Protein AF-A0A173STL8-F1 (afdb_monomer)

Sequence (58 aa):
MYRQYENPNRLEAELQRLKEEYCIAVEKGADEDTLINLHFAIDDLEERVNHAWQDDEE

Secondary structure (DSSP, 8-state):
-------HHHHHHHHHHHHHHHHHHHHTT--HHHHHHHHHHHHHHHHHHHHHHHTT--

Foldseek 3Di:
DDPVLPQLVVLVVVLVVLVVVLVVCVVVVHDPVVNVVSVVVSVVSVVSSVVSVVVVVD

Radius of gyration: 13.62 Å; Cα contacts (8 Å, |Δi|>4): 26; chains: 1; bounding box: 32×17×40 Å

Mean predict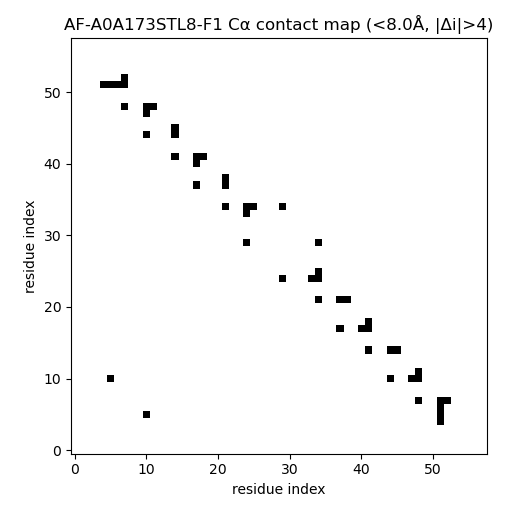ed aligned error: 6.15 Å

pLDDT: mean 84.82, std 14.42, range [42.91, 95.69]

Organism: NCBI:txid410072

Solvent-accessible surface area (backbone atoms only — not comparable to full-atom values): 3375 Å² total; per-residue (Å²): 141,77,84,72,74,64,53,42,72,58,44,49,54,50,47,52,50,50,53,50,50,45,53,52,36,60,76,69,64,56,55,68,68,59,52,52,53,48,49,53,54,45,53,57,45,52,52,51,32,52,50,38,51,56,71,72,74,117

Nearest PDB structures (foldseek):
  6b87-assembly2_B-3  TM=9.949E-01  e=1.495E+00  synthetic construct
  6b87-assembly1_A-2  TM=9.792E-01  e=1.598E+00  synthetic construct
  2hh7-assembly1_A  TM=8.545E-01  e=5.281E+00  Mycobacterium tuberculosis
  4m1p-assembly1_A  TM=8.580E-01  e=5.281E+00  Geobacillus thermodenitrificans NG80-2
  5lcy-assembly1_C  TM=7.877E-01  e=4.049E+00  Salmonella enterica subsp. enterica serovar Typhimurium

Structure (mmCIF, N/CA/C/O backbone):
data_AF-A0A173STL8-F1
#
_entry.id   AF-A0A173STL8-F1
#
loop_
_atom_site.group_PDB
_atom_site.id
_atom_site.type_symbol
_atom_site.label_atom_id
_atom_site.label_alt_id
_atom_site.label_comp_id
_atom_site.label_asym_id
_atom_site.label_entity_id
_atom_site.label_seq_id
_atom_site.pdbx_PDB_ins_code
_atom_site.Cartn_x
_atom_site.Cartn_y
_atom_site.Cartn_z
_atom_site.occupancy
_atom_site.B_iso_or_equiv
_atom_site.auth_seq_id
_atom_site.auth_comp_id
_atom_site.auth_asym_id
_atom_site.auth_atom_id
_atom_site.pdbx_PDB_model_num
ATOM 1 N N . MET A 1 1 ? 0.071 -9.328 -27.597 1.00 58.78 1 MET A N 1
ATOM 2 C CA . MET A 1 1 ? 1.151 -8.320 -27.572 1.00 58.78 1 MET A CA 1
ATOM 3 C C . MET A 1 1 ? 0.547 -6.977 -27.219 1.00 58.78 1 MET A C 1
ATOM 5 O O . MET A 1 1 ? -0.121 -6.418 -28.067 1.00 58.78 1 MET A O 1
ATOM 9 N N . TYR A 1 2 ? 0.715 -6.551 -25.969 1.00 42.91 2 TYR A N 1
ATOM 10 C CA . TYR A 1 2 ? 0.867 -5.171 -25.486 1.00 42.91 2 TYR A CA 1
ATOM 11 C C . TYR A 1 2 ? 1.159 -5.331 -23.987 1.00 42.91 2 TYR A C 1
ATOM 13 O O . TYR A 1 2 ? 0.286 -5.134 -23.151 1.00 42.91 2 TYR A O 1
ATOM 21 N N . ARG A 1 3 ? 2.374 -5.788 -23.645 1.00 51.72 3 ARG A N 1
ATOM 22 C CA . ARG A 1 3 ? 2.931 -5.473 -22.326 1.00 51.72 3 ARG A CA 1
ATOM 23 C C . ARG A 1 3 ? 3.191 -3.975 -22.399 1.00 51.72 3 ARG A C 1
ATOM 25 O O . ARG A 1 3 ? 4.218 -3.549 -22.915 1.00 51.72 3 ARG A O 1
ATOM 32 N N . GLN A 1 4 ? 2.181 -3.170 -22.082 1.00 57.59 4 GLN A N 1
ATOM 33 C CA . GLN A 1 4 ? 2.450 -1.788 -21.731 1.00 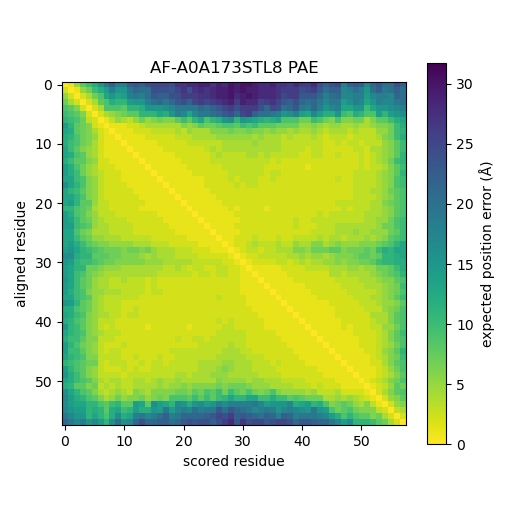57.59 4 GLN A CA 1
ATOM 34 C C . GLN A 1 4 ? 3.236 -1.917 -20.438 1.00 57.59 4 GLN A C 1
ATOM 36 O O . GLN A 1 4 ? 2.644 -2.248 -19.420 1.00 57.59 4 GLN A O 1
ATOM 41 N N . TYR A 1 5 ? 4.563 -1.829 -20.540 1.00 58.41 5 TYR A N 1
ATOM 42 C CA . TYR A 1 5 ? 5.453 -1.756 -19.393 1.00 58.41 5 TYR A CA 1
ATOM 43 C C . TYR A 1 5 ? 4.825 -0.768 -18.423 1.00 58.41 5 TYR A C 1
ATOM 45 O O . TYR A 1 5 ? 4.629 0.407 -18.762 1.00 58.41 5 TYR A O 1
ATOM 53 N N . GLU A 1 6 ? 4.365 -1.277 -17.287 1.00 64.44 6 GLU A N 1
ATOM 54 C CA . GLU A 1 6 ? 3.844 -0.415 -16.250 1.00 64.44 6 GLU A CA 1
ATOM 55 C C . GLU A 1 6 ? 5.003 0.484 -15.854 1.00 64.44 6 GLU A C 1
ATOM 57 O O . GLU A 1 6 ? 6.070 0.004 -15.491 1.00 64.44 6 GLU A O 1
ATOM 62 N N . ASN A 1 7 ? 4.851 1.792 -16.059 1.00 77.19 7 ASN A N 1
ATOM 63 C C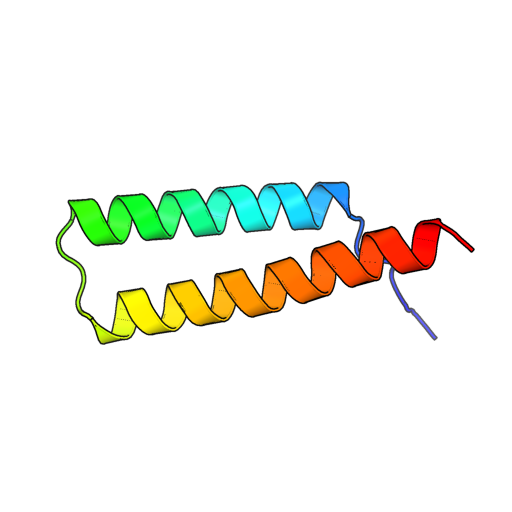A . ASN A 1 7 ? 5.950 2.703 -15.799 1.00 77.19 7 ASN A CA 1
ATOM 64 C C . ASN A 1 7 ? 6.217 2.667 -14.286 1.00 77.19 7 ASN A C 1
ATOM 66 O O . ASN A 1 7 ? 5.309 3.055 -13.541 1.00 77.19 7 ASN A O 1
ATOM 70 N N . PRO A 1 8 ? 7.408 2.246 -13.830 1.00 80.56 8 PRO A N 1
ATOM 71 C CA . PRO A 1 8 ? 7.676 2.054 -12.409 1.00 80.56 8 PRO A CA 1
ATOM 72 C C . PRO A 1 8 ? 7.413 3.332 -11.604 1.00 80.56 8 PRO A C 1
ATOM 74 O O . PRO A 1 8 ? 6.787 3.278 -10.552 1.00 80.56 8 PRO A O 1
ATOM 77 N N . ASN A 1 9 ? 7.706 4.509 -12.172 1.00 82.38 9 ASN A N 1
ATOM 78 C CA . ASN A 1 9 ? 7.409 5.797 -11.531 1.00 82.38 9 ASN A CA 1
ATOM 79 C C . ASN A 1 9 ? 5.901 6.051 -11.342 1.00 82.38 9 ASN A C 1
ATOM 81 O O . ASN A 1 9 ? 5.493 6.737 -10.4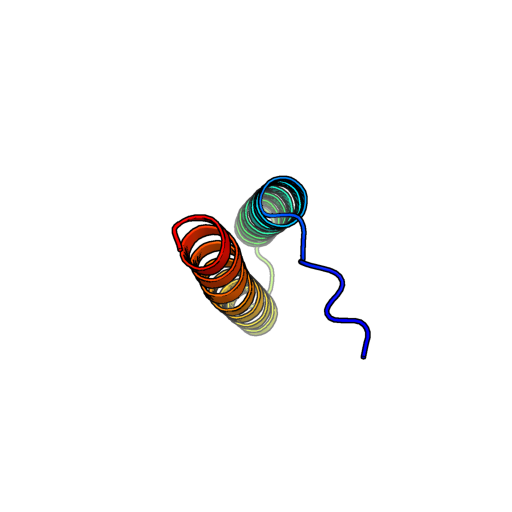06 1.00 82.38 9 ASN A O 1
ATOM 85 N N . ARG A 1 10 ? 5.051 5.559 -12.256 1.00 86.81 10 ARG A N 1
ATOM 86 C CA . ARG A 1 10 ? 3.589 5.673 -12.108 1.00 86.81 10 ARG A CA 1
ATOM 87 C C . ARG A 1 10 ? 3.079 4.727 -11.031 1.00 86.81 10 ARG A C 1
ATOM 89 O O . ARG A 1 10 ? 2.228 5.141 -10.251 1.00 86.81 10 ARG A O 1
ATOM 96 N N . LEU A 1 11 ? 3.620 3.512 -10.985 1.00 87.12 11 LEU A N 1
ATOM 97 C CA . LEU A 1 11 ? 3.283 2.531 -9.962 1.00 87.12 11 LEU A CA 1
ATOM 98 C C . LEU A 1 11 ? 3.716 2.999 -8.568 1.00 87.12 11 LEU A C 1
ATOM 100 O O . LEU A 1 11 ? 2.926 2.919 -7.637 1.00 87.12 11 LEU A O 1
ATOM 104 N N . GLU A 1 12 ? 4.907 3.584 -8.426 1.00 88.19 12 GLU A N 1
ATOM 105 C CA . GLU A 1 12 ? 5.355 4.182 -7.161 1.00 88.19 12 GLU A CA 1
ATOM 106 C C . GLU A 1 12 ? 4.453 5.339 -6.714 1.00 88.19 12 GLU A C 1
ATOM 108 O O . GLU A 1 12 ? 4.109 5.445 -5.537 1.00 88.19 12 GLU A O 1
ATOM 113 N N . ALA A 1 13 ? 4.018 6.195 -7.644 1.00 90.88 13 ALA A N 1
ATOM 114 C CA . ALA A 1 13 ? 3.089 7.276 -7.322 1.00 90.88 13 ALA A CA 1
ATOM 115 C C . ALA A 1 13 ? 1.713 6.749 -6.873 1.00 90.88 13 ALA A C 1
ATOM 117 O O . ALA A 1 13 ? 1.071 7.345 -6.008 1.00 90.88 13 ALA A O 1
ATOM 118 N N . GLU A 1 14 ? 1.248 5.646 -7.458 1.00 91.31 14 GLU A N 1
ATOM 119 C CA . GLU A 1 14 ? -0.001 4.984 -7.077 1.00 91.31 14 GLU A CA 1
ATOM 120 C C . GLU A 1 14 ? 0.127 4.273 -5.722 1.00 91.31 14 GLU A C 1
ATOM 122 O O . GLU A 1 14 ? -0.746 4.419 -4.867 1.00 91.31 14 GLU A O 1
ATOM 127 N N . LEU A 1 15 ? 1.269 3.632 -5.466 1.00 92.94 15 LEU A N 1
ATOM 128 C CA . LEU A 1 15 ? 1.612 3.024 -4.184 1.00 92.94 15 LEU A CA 1
ATOM 129 C C . LEU A 1 15 ? 1.651 4.061 -3.060 1.00 92.94 15 LEU A C 1
ATOM 131 O O . LEU A 1 15 ? 1.093 3.842 -1.985 1.00 92.94 15 LEU A O 1
ATOM 135 N N . GLN A 1 16 ? 2.268 5.214 -3.317 1.00 93.56 16 GLN A N 1
ATOM 136 C CA . GLN A 1 16 ? 2.313 6.320 -2.367 1.00 93.56 16 GLN A CA 1
ATOM 137 C C . GLN A 1 16 ? 0.899 6.801 -2.007 1.00 93.56 16 GLN A C 1
ATOM 139 O O . GLN A 1 16 ? 0.603 7.010 -0.832 1.00 93.56 16 GLN A O 1
ATOM 144 N N . ARG A 1 17 ? 0.002 6.920 -2.996 1.00 94.31 17 ARG A N 1
ATOM 145 C CA . ARG A 1 17 ? -1.400 7.306 -2.763 1.00 94.31 17 ARG A CA 1
ATOM 146 C C . ARG A 1 17 ? -2.160 6.276 -1.935 1.00 94.31 17 ARG A C 1
ATOM 148 O O . ARG A 1 17 ? -2.874 6.664 -1.018 1.00 94.31 17 ARG A O 1
ATOM 155 N N . LEU A 1 18 ? -1.993 4.987 -2.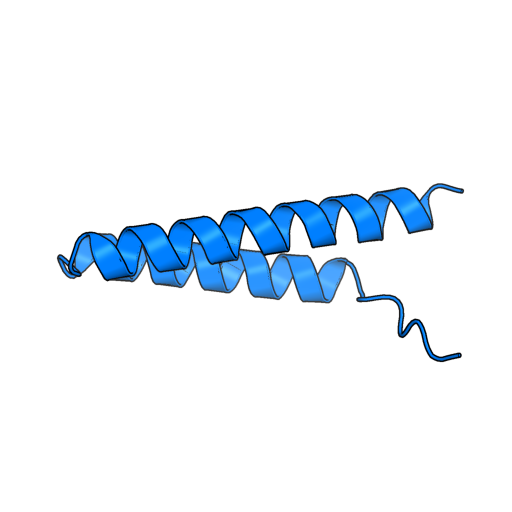226 1.00 93.62 18 LEU A N 1
ATOM 156 C CA . LEU A 1 18 ? -2.625 3.907 -1.463 1.00 93.62 18 LEU A CA 1
ATOM 157 C C . LEU A 1 18 ? -2.146 3.882 -0.005 1.00 93.62 18 LEU A C 1
ATOM 159 O O . LEU A 1 18 ? -2.955 3.715 0.905 1.00 93.62 18 LEU A O 1
ATOM 163 N N . LYS A 1 19 ? -0.853 4.128 0.238 1.00 93.75 19 LYS A N 1
ATOM 164 C CA . LYS A 1 19 ? -0.302 4.267 1.596 1.00 93.75 19 LYS A CA 1
ATOM 165 C C . LYS A 1 19 ? -0.886 5.475 2.334 1.00 93.75 19 LYS A C 1
ATOM 167 O O . LYS A 1 19 ? -1.221 5.365 3.512 1.00 93.75 19 LYS A O 1
ATOM 172 N N . GLU A 1 20 ? -1.044 6.612 1.658 1.00 95.56 20 GLU A N 1
ATOM 173 C CA . GLU A 1 20 ? -1.718 7.788 2.225 1.00 95.56 20 GLU A CA 1
ATOM 174 C C . GLU A 1 20 ? -3.189 7.499 2.550 1.00 95.56 20 GLU A C 1
ATOM 176 O O . GLU A 1 20 ? -3.661 7.850 3.631 1.00 95.56 20 GLU A O 1
ATOM 181 N N . GLU A 1 21 ? -3.904 6.817 1.656 1.00 94.25 21 GLU A N 1
ATOM 182 C CA . GLU A 1 21 ? -5.295 6.417 1.863 1.00 94.25 21 GLU A CA 1
ATOM 183 C C . GLU A 1 21 ? -5.443 5.453 3.044 1.00 94.25 21 GLU A C 1
ATOM 185 O O . GLU A 1 21 ? -6.325 5.651 3.880 1.00 94.25 21 GLU A O 1
ATOM 190 N N . TYR A 1 22 ? -4.537 4.483 3.178 1.00 94.38 22 TYR A N 1
ATOM 191 C CA . TYR A 1 22 ? -4.473 3.594 4.335 1.00 94.38 22 TYR A CA 1
ATOM 192 C C . TYR A 1 22 ? -4.252 4.369 5.638 1.00 94.38 22 TYR A C 1
ATOM 194 O O . TYR A 1 22 ? -5.001 4.185 6.595 1.00 94.38 22 TYR A O 1
ATOM 202 N N . CYS A 1 23 ? -3.288 5.295 5.680 1.00 94.88 23 CYS A N 1
ATOM 203 C CA . CYS A 1 23 ? -3.061 6.139 6.858 1.00 94.88 23 CYS A CA 1
ATOM 204 C C . CYS A 1 23 ? -4.306 6.958 7.226 1.00 94.88 23 CYS A C 1
ATOM 206 O O . CYS A 1 23 ? -4.704 6.991 8.389 1.00 94.88 23 CYS A O 1
ATOM 208 N N . ILE A 1 24 ? -4.963 7.571 6.238 1.00 95.69 24 ILE A N 1
ATOM 209 C CA . ILE A 1 24 ? -6.200 8.330 6.452 1.00 95.69 24 ILE A CA 1
ATOM 210 C C . ILE A 1 24 ? -7.325 7.413 6.948 1.00 95.69 24 ILE A C 1
ATOM 212 O O . ILE A 1 24 ? -8.107 7.815 7.809 1.00 95.69 24 ILE A O 1
ATOM 216 N N . ALA A 1 25 ? -7.434 6.194 6.416 1.00 94.44 25 ALA A N 1
ATOM 217 C CA . ALA A 1 25 ? -8.418 5.210 6.851 1.00 94.44 25 ALA A CA 1
ATOM 218 C C . ALA A 1 25 ? -8.186 4.807 8.316 1.00 94.44 25 ALA A C 1
ATOM 220 O O . ALA A 1 25 ? -9.140 4.774 9.093 1.00 94.44 25 ALA A O 1
ATOM 221 N N . VAL A 1 26 ? -6.928 4.608 8.722 1.00 94.44 26 VAL A N 1
ATOM 222 C CA . VAL A 1 26 ? -6.552 4.359 10.122 1.00 94.44 26 VAL A CA 1
ATOM 223 C C . VAL A 1 26 ? -6.925 5.549 11.010 1.00 94.44 26 VAL A C 1
ATOM 225 O O . VAL A 1 26 ? -7.575 5.364 12.037 1.00 94.44 26 VAL A O 1
ATOM 228 N N . GLU A 1 27 ? -6.582 6.778 10.611 1.00 95.44 27 GLU A N 1
ATOM 229 C CA . GLU A 1 27 ? -6.908 7.992 11.379 1.00 95.44 27 GLU A CA 1
ATOM 230 C C . GLU A 1 27 ? -8.418 8.218 11.523 1.00 95.44 27 GLU A C 1
ATOM 232 O O . GLU A 1 27 ? -8.889 8.687 12.561 1.00 95.44 27 GLU A O 1
ATOM 237 N N . LYS A 1 28 ? -9.192 7.871 10.492 1.00 94.94 28 LYS A N 1
ATOM 238 C CA . LYS A 1 28 ? -10.657 7.966 10.500 1.00 94.94 28 LYS A CA 1
ATOM 239 C C . LYS A 1 28 ? -11.338 6.813 11.237 1.00 94.94 28 LYS A C 1
ATOM 241 O O . LYS A 1 28 ? -12.556 6.863 11.397 1.00 94.94 28 LYS A O 1
ATOM 246 N N . GLY A 1 29 ? -10.586 5.805 11.680 1.00 94.50 29 GLY A N 1
ATOM 247 C CA . GLY A 1 29 ? -11.137 4.613 12.319 1.00 94.50 29 GLY A CA 1
ATOM 248 C C . GLY A 1 29 ? -12.005 3.791 11.367 1.00 94.50 29 GLY A C 1
ATOM 249 O O . GLY A 1 29 ? -13.100 3.379 11.748 1.00 94.50 29 GLY A O 1
ATOM 250 N N . ALA A 1 30 ? -11.545 3.607 10.125 1.00 94.19 30 ALA A N 1
ATOM 251 C CA . ALA A 1 30 ? -12.165 2.691 9.174 1.00 94.19 30 ALA A CA 1
ATOM 252 C C . ALA A 1 30 ? -12.234 1.268 9.749 1.00 94.19 30 ALA A C 1
ATOM 254 O O . ALA A 1 30 ? -11.450 0.893 10.625 1.00 94.19 30 ALA A O 1
ATOM 255 N N . ASP A 1 31 ? -13.189 0.482 9.261 1.00 95.69 31 ASP A N 1
ATOM 256 C CA . ASP A 1 31 ? -13.333 -0.911 9.664 1.00 95.69 31 ASP A CA 1
ATOM 257 C C . ASP A 1 31 ? -12.107 -1.752 9.283 1.00 95.69 31 ASP A C 1
ATOM 259 O O . ASP A 1 31 ? -11.366 -1.455 8.343 1.00 95.69 31 ASP A O 1
ATOM 263 N N . GLU A 1 32 ? -11.900 -2.820 10.051 1.00 93.75 32 GLU A N 1
ATOM 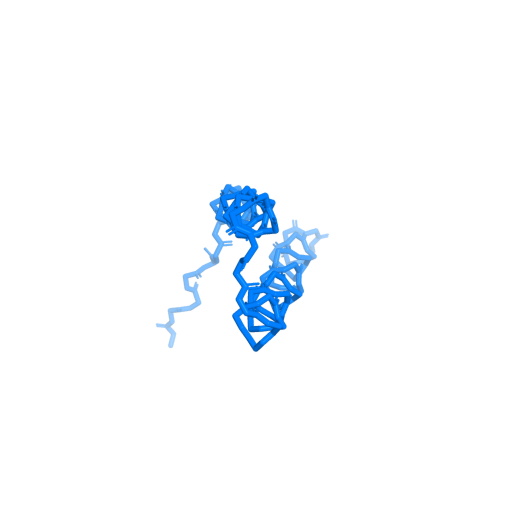264 C CA . GLU A 1 32 ? -10.767 -3.730 9.892 1.00 93.75 32 GLU A CA 1
ATOM 265 C C . GLU A 1 32 ? -10.739 -4.360 8.493 1.00 93.75 32 GLU A C 1
ATOM 267 O O . GLU A 1 32 ? -9.671 -4.446 7.894 1.00 93.75 32 GLU A O 1
ATOM 272 N N . ASP A 1 33 ? -11.901 -4.701 7.927 1.00 95.56 33 ASP A N 1
ATOM 273 C CA . ASP A 1 33 ? -12.005 -5.245 6.570 1.00 95.56 33 ASP A CA 1
ATOM 274 C C . ASP A 1 33 ? -11.492 -4.246 5.520 1.00 95.56 33 ASP A C 1
ATOM 276 O O . ASP A 1 33 ? -10.751 -4.615 4.608 1.00 95.56 33 ASP A O 1
ATOM 280 N N . THR A 1 34 ? -11.831 -2.963 5.653 1.00 93.00 34 THR A N 1
ATOM 281 C CA . THR A 1 34 ? -11.335 -1.891 4.779 1.00 93.00 34 THR A CA 1
ATOM 282 C C . THR A 1 34 ? -9.822 -1.732 4.893 1.00 93.00 34 THR A C 1
ATOM 284 O O . THR A 1 34 ? -9.143 -1.617 3.871 1.00 93.00 34 THR A O 1
ATOM 287 N N . LEU A 1 35 ? -9.272 -1.777 6.109 1.00 94.31 35 LEU A N 1
ATOM 288 C CA . LEU A 1 35 ? -7.825 -1.707 6.323 1.00 94.31 35 LEU A CA 1
ATOM 289 C C . LEU A 1 35 ? -7.103 -2.925 5.732 1.00 94.31 35 LEU A C 1
ATOM 291 O O . LEU A 1 35 ? -6.095 -2.764 5.048 1.00 94.31 35 LEU A O 1
ATOM 295 N N . ILE A 1 36 ? -7.641 -4.130 5.930 1.00 94.50 36 ILE A N 1
ATOM 296 C CA . ILE A 1 36 ? -7.097 -5.373 5.369 1.00 94.50 36 ILE A CA 1
ATOM 297 C C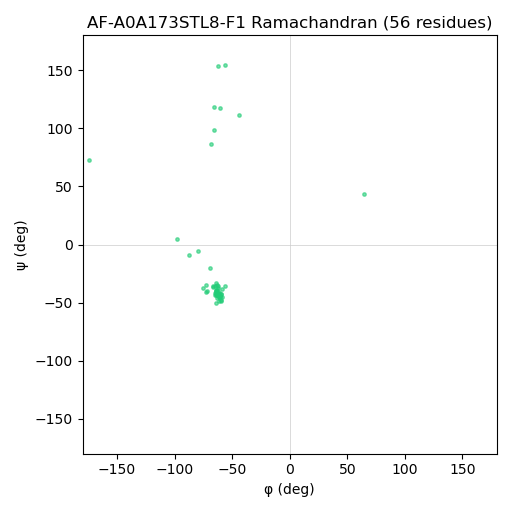 . ILE A 1 36 ? -7.105 -5.326 3.837 1.00 94.50 36 ILE A C 1
ATOM 299 O O . ILE A 1 36 ? -6.100 -5.648 3.205 1.00 94.50 36 ILE A O 1
ATOM 303 N N . ASN A 1 37 ? -8.206 -4.882 3.229 1.00 94.94 37 ASN A N 1
ATOM 304 C CA . ASN A 1 37 ? -8.305 -4.766 1.774 1.00 94.94 37 ASN A CA 1
ATOM 305 C C . ASN A 1 37 ? -7.302 -3.752 1.207 1.00 94.94 37 ASN A C 1
ATOM 307 O O . ASN A 1 37 ? -6.657 -4.030 0.196 1.00 94.94 37 ASN A O 1
ATOM 311 N N . LEU A 1 38 ? -7.140 -2.598 1.863 1.00 93.81 38 LEU A N 1
ATOM 312 C CA . LEU A 1 38 ? -6.140 -1.600 1.477 1.00 93.81 38 LEU A CA 1
ATOM 313 C C . LEU A 1 38 ? -4.715 -2.140 1.630 1.00 93.81 38 LEU A C 1
ATOM 315 O O . LEU A 1 38 ? -3.879 -1.890 0.767 1.00 93.81 38 LEU A O 1
ATOM 319 N N . HIS A 1 39 ? -4.443 -2.914 2.682 1.00 94.12 39 HIS A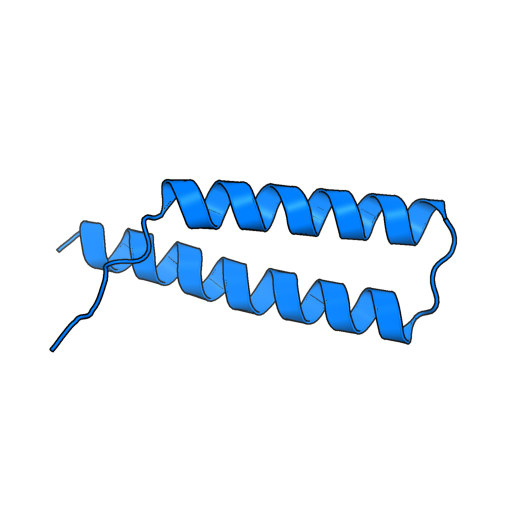 N 1
ATOM 320 C CA . HIS A 1 39 ? -3.141 -3.544 2.874 1.00 94.12 39 HIS A CA 1
ATOM 321 C C . HIS A 1 39 ? -2.824 -4.552 1.763 1.00 94.12 39 HIS A C 1
ATOM 323 O O . HIS A 1 39 ? -1.747 -4.477 1.182 1.00 94.12 39 HIS A O 1
ATOM 329 N N . PHE A 1 40 ? -3.771 -5.419 1.390 1.00 94.56 40 PHE A N 1
ATOM 330 C CA . PHE A 1 40 ? -3.575 -6.342 0.268 1.00 94.56 40 PHE A CA 1
ATOM 331 C C . PHE A 1 40 ? -3.361 -5.621 -1.068 1.00 94.56 40 PHE A C 1
ATOM 333 O O . PHE A 1 40 ? -2.545 -6.061 -1.873 1.00 94.56 40 PHE A O 1
ATOM 340 N N . ALA A 1 41 ? -4.064 -4.511 -1.306 1.00 93.69 41 ALA A N 1
ATOM 341 C CA . ALA A 1 41 ? -3.862 -3.699 -2.505 1.00 93.69 41 ALA A CA 1
ATOM 342 C C . ALA A 1 41 ? -2.479 -3.023 -2.534 1.00 93.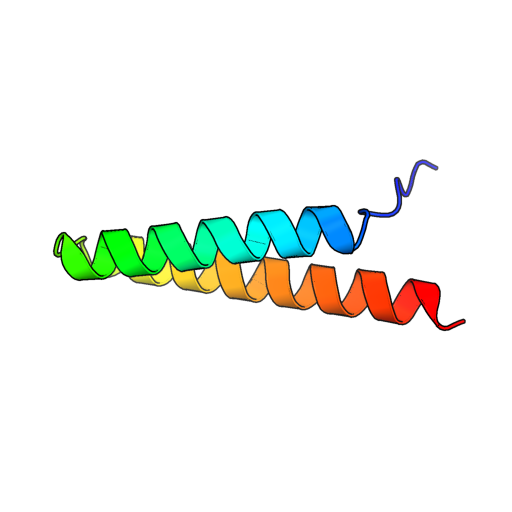69 41 ALA A C 1
ATOM 344 O O . ALA A 1 41 ? -1.888 -2.891 -3.604 1.00 93.69 41 ALA A O 1
ATOM 345 N N . ILE A 1 42 ? -1.960 -2.604 -1.374 1.00 94.12 42 ILE A N 1
ATOM 346 C CA . ILE A 1 42 ? -0.596 -2.080 -1.240 1.00 94.12 42 ILE A CA 1
ATOM 347 C C . ILE A 1 42 ? 0.420 -3.177 -1.568 1.00 94.12 42 ILE A C 1
ATOM 349 O O . ILE A 1 42 ? 1.281 -2.939 -2.408 1.00 94.12 42 ILE A O 1
ATOM 353 N N . ASP A 1 43 ? 0.291 -4.364 -0.972 1.00 93.12 43 ASP A N 1
ATOM 354 C CA . ASP A 1 43 ? 1.229 -5.477 -1.172 1.00 93.12 43 ASP A CA 1
ATOM 355 C C . ASP A 1 43 ? 1.291 -5.934 -2.645 1.00 93.12 43 ASP A C 1
ATOM 357 O O . ASP A 1 43 ? 2.382 -6.080 -3.195 1.00 93.12 43 ASP A O 1
ATOM 361 N N . ASP A 1 44 ? 0.140 -6.086 -3.317 1.00 92.69 44 ASP A N 1
ATOM 362 C CA . ASP A 1 44 ? 0.079 -6.430 -4.753 1.00 92.69 44 ASP A CA 1
ATOM 363 C C . ASP A 1 44 ? 0.793 -5.382 -5.620 1.00 92.69 44 ASP A C 1
ATOM 365 O O . ASP A 1 44 ? 1.547 -5.701 -6.546 1.00 92.69 44 ASP A O 1
ATOM 369 N N . LEU A 1 45 ? 0.586 -4.103 -5.301 1.00 90.94 45 LEU A N 1
ATOM 370 C CA . LEU A 1 45 ? 1.200 -3.017 -6.046 1.00 90.94 45 LEU A CA 1
ATOM 371 C C . LEU A 1 45 ? 2.705 -2.903 -5.762 1.00 90.94 45 LEU A C 1
ATOM 373 O O . LEU A 1 45 ? 3.458 -2.598 -6.684 1.00 90.94 45 LEU A O 1
ATOM 377 N N . GLU A 1 46 ? 3.169 -3.186 -4.540 1.00 90.25 46 GLU A N 1
ATOM 378 C CA . GLU A 1 46 ? 4.603 -3.280 -4.224 1.00 90.25 46 GLU A CA 1
ATOM 379 C C . GLU A 1 46 ? 5.286 -4.402 -5.007 1.00 90.25 46 GLU A C 1
ATOM 381 O O . GLU A 1 46 ? 6.382 -4.202 -5.537 1.00 90.25 46 GLU A O 1
ATOM 386 N N . GLU A 1 47 ? 4.642 -5.563 -5.133 1.00 89.81 47 GLU A N 1
ATOM 387 C CA . GLU A 1 47 ? 5.149 -6.667 -5.949 1.00 89.81 47 GLU A CA 1
ATOM 388 C C . GLU A 1 47 ? 5.269 -6.246 -7.422 1.00 89.81 47 GLU A C 1
ATOM 390 O O . GLU A 1 47 ? 6.321 -6.421 -8.042 1.00 89.81 47 GLU A O 1
ATOM 395 N N . ARG A 1 48 ? 4.245 -5.580 -7.969 1.00 87.56 48 ARG A N 1
ATOM 396 C CA . ARG A 1 48 ? 4.264 -5.051 -9.345 1.00 87.56 48 ARG A CA 1
ATOM 397 C C . ARG A 1 48 ? 5.324 -3.975 -9.566 1.00 87.56 48 ARG A C 1
ATOM 399 O O . ARG A 1 48 ? 5.979 -3.995 -10.607 1.00 87.56 48 ARG A O 1
ATOM 406 N N . VAL A 1 49 ? 5.532 -3.065 -8.609 1.00 87.38 49 VAL A N 1
ATOM 407 C CA . VAL A 1 49 ? 6.624 -2.072 -8.650 1.00 87.38 49 VAL A CA 1
ATOM 408 C C . VAL A 1 49 ? 7.975 -2.778 -8.697 1.00 87.38 49 VAL A C 1
ATOM 410 O O . VAL A 1 49 ? 8.802 -2.453 -9.547 1.00 87.38 49 VAL A O 1
ATOM 413 N N . ASN A 1 50 ? 8.193 -3.761 -7.820 1.00 85.81 50 ASN A N 1
ATOM 414 C CA . ASN A 1 50 ? 9.438 -4.523 -7.784 1.00 85.81 50 ASN A CA 1
ATOM 415 C C . ASN A 1 50 ? 9.694 -5.253 -9.106 1.00 85.81 50 ASN A C 1
ATOM 417 O O . ASN A 1 50 ? 10.802 -5.179 -9.629 1.00 85.81 50 ASN A O 1
ATOM 421 N N . HIS A 1 51 ? 8.680 -5.901 -9.682 1.00 85.19 51 HIS A N 1
ATOM 422 C CA . HIS A 1 51 ? 8.799 -6.538 -10.993 1.00 85.19 51 HIS A CA 1
ATOM 423 C C . HIS A 1 51 ? 9.083 -5.537 -12.114 1.00 85.19 51 HIS A C 1
ATOM 425 O O . HIS A 1 51 ? 9.930 -5.806 -12.958 1.00 85.19 51 HIS A O 1
ATOM 431 N N . ALA A 1 52 ? 8.422 -4.377 -12.113 1.00 81.56 52 ALA A N 1
ATOM 432 C CA . ALA A 1 52 ? 8.651 -3.339 -13.115 1.00 81.56 52 ALA A CA 1
ATOM 433 C C . ALA A 1 52 ? 10.085 -2.786 -13.069 1.00 81.56 52 ALA A C 1
ATOM 435 O O . ALA A 1 52 ? 10.642 -2.478 -14.117 1.00 81.56 52 ALA A O 1
ATOM 436 N N . TRP A 1 53 ? 10.687 -2.687 -11.879 1.00 77.69 53 TRP A N 1
ATOM 437 C CA . TRP A 1 53 ? 12.094 -2.307 -11.719 1.00 77.69 53 TRP A CA 1
ATOM 438 C C . TRP A 1 53 ? 13.069 -3.436 -12.072 1.00 77.69 53 TRP A C 1
ATOM 440 O O . TRP A 1 53 ? 14.110 -3.162 -12.659 1.00 77.69 53 TRP A O 1
ATOM 450 N N . GLN A 1 54 ? 12.741 -4.691 -11.750 1.00 73.75 54 GLN A N 1
ATOM 451 C CA . GLN A 1 54 ? 13.564 -5.852 -12.115 1.00 73.75 54 GLN A CA 1
ATOM 452 C C . GLN A 1 54 ? 13.603 -6.089 -13.630 1.00 73.75 54 GLN A C 1
ATOM 454 O O . GLN A 1 54 ? 14.654 -6.439 -14.157 1.00 73.75 54 GLN A O 1
ATOM 459 N N . ASP A 1 55 ? 12.492 -5.857 -14.334 1.00 61.22 55 ASP A N 1
ATOM 460 C CA . ASP A 1 55 ? 12.416 -5.954 -15.798 1.00 61.22 55 ASP A CA 1
ATOM 461 C C . ASP A 1 55 ? 13.214 -4.839 -16.515 1.00 61.22 55 ASP A C 1
ATOM 463 O O . ASP A 1 55 ? 13.539 -4.993 -17.691 1.00 61.22 55 ASP A O 1
ATOM 467 N N . ASP A 1 56 ? 13.525 -3.724 -15.839 1.00 56.81 56 ASP A N 1
ATOM 468 C CA . ASP A 1 56 ? 14.327 -2.605 -16.376 1.00 56.81 56 ASP A CA 1
ATOM 469 C C . ASP A 1 56 ? 15.850 -2.809 -16.158 1.00 56.81 56 ASP A C 1
ATOM 471 O O . ASP A 1 56 ? 16.657 -2.046 -16.692 1.00 56.81 56 ASP A O 1
ATOM 475 N N . GLU A 1 57 ? 16.260 -3.825 -15.380 1.00 57.03 57 GLU A N 1
ATOM 476 C CA . GLU A 1 57 ? 17.665 -4.112 -15.021 1.00 57.03 57 GLU A CA 1
ATOM 477 C C . GLU A 1 57 ? 18.332 -5.214 -15.893 1.00 57.03 57 GLU A C 1
ATOM 479 O O . GLU A 1 57 ? 19.492 -5.560 -15.649 1.00 57.03 57 GLU A O 1
ATOM 484 N N . GLU A 1 58 ? 17.647 -5.737 -16.925 1.00 47.69 58 GLU A N 1
ATOM 485 C CA . GLU A 1 58 ? 18.135 -6.785 -17.862 1.00 47.69 58 GLU A CA 1
ATOM 486 C C . GLU A 1 58 ? 18.475 -6.250 -19.271 1.00 47.69 58 GLU A C 1
ATOM 488 O O . GLU A 1 58 ? 19.564 -6.603 -19.792 1.00 47.69 58 GLU A O 1
#